Protein AF-V4T8F6-F1 (afdb_monomer)

pLDDT: mean 75.92, std 16.97, range [30.61, 90.62]

Solvent-accessible surface area (backbone atoms only — not comparable to full-atom values): 6296 Å² total; per-residue (Å²): 140,89,82,88,51,103,73,64,65,87,85,72,68,102,84,62,82,81,62,58,51,63,49,74,48,79,49,77,49,78,57,88,51,35,36,41,36,41,34,44,36,41,38,36,34,62,85,78,71,46,73,51,78,48,79,48,81,47,80,42,59,46,44,56,54,48,41,60,72,70,66,63,70,51,62,67,61,50,50,50,54,50,52,52,53,51,48,53,44,37,72,73,72,64,52,70,75,76,78,78,120

Radius of gyration: 20.53 Å; Cα contacts (8 Å, |Δi|>4): 110; chains: 1; bounding box: 58×40×45 Å

Sequence (101 aa):
MYVYGPWGSHILGKDTELLGFWHTEFKSYKSPSLKLKVRNADRFDFKTATGEATIEINLKLRRIVSEIQDGKIDTDSVYSGFKDNLRLMWDHFLSCEQLLT

Nearest PDB structures (foldseek):
  6uk5-assembly1_B  TM=7.461E-01  e=6.301E-01  Micromonospora echinospora
  5exc-assembly1_C  TM=4.762E-01  e=3.024E-01  Dendronephthya sp. SSAL-2002
  5bsz-assembly1_A  TM=6.128E-01  e=2.845E-01  Streptoalloteichus sp. ATCC 53650
  6gp1-assembly1_A  TM=4.625E-01  e=2.676E-01  Lobophyllia hemprichii
  6lof-assembly1_D  TM=4.435E-01  e=4.934E-01  Zoanthus sp.

Mean predicted aligned error: 11.73 Å

Foldseek 3Di:
DDDDDPARDDDDDDPDDDQWDKDKDWDWDDDQQKIKIWIWIWIAGPVVRDIDIDIDIDMDGNNLVVCVVVVVPPVVVSVVSVVVVVVVCCVPPVVCPVVPD

InterPro domains:
  IPR057225 Domain of unknown function DUF7903 [PF25475] (6-93)

Secondary structure (DSSP, 8-state):
-----TT------SS----EEEEEEEEEEE-SS-EEEEEEEEEEETTTTEEEEEEEEEEE-HHHHHHHHTT---HHHHHHHHHHHHHHHIIIII-GGGG--

Organism: Citrus clementina (NCBI:txid85681)

Structure (mmCIF, N/CA/C/O backbone):
data_AF-V4T8F6-F1
#
_entry.id   AF-V4T8F6-F1
#
loop_
_atom_site.group_PDB
_atom_site.id
_atom_site.type_symbol
_atom_site.label_atom_id
_atom_site.label_alt_id
_atom_site.label_comp_id
_atom_site.label_asym_id
_atom_site.label_entity_id
_atom_site.label_seq_id
_atom_site.pdbx_PDB_ins_code
_atom_site.Cartn_x
_atom_site.Cartn_y
_atom_site.Cartn_z
_atom_site.occupancy
_atom_site.B_iso_or_equiv
_atom_site.auth_seq_id
_atom_site.auth_comp_id
_atom_site.auth_asym_id
_atom_site.auth_atom_id
_atom_site.pdbx_PDB_model_num
ATOM 1 N N . MET A 1 1 ? 26.713 -17.332 -6.050 1.00 30.61 1 MET A N 1
ATOM 2 C CA . MET A 1 1 ? 26.386 -16.727 -4.741 1.00 30.61 1 MET A CA 1
ATOM 3 C C . MET A 1 1 ? 26.059 -15.266 -4.997 1.00 30.61 1 MET A C 1
ATOM 5 O O . MET A 1 1 ? 26.928 -14.564 -5.492 1.00 30.61 1 MET A O 1
ATOM 9 N N . TYR A 1 2 ? 24.812 -14.842 -4.783 1.00 39.53 2 TYR A N 1
ATOM 10 C CA . TYR A 1 2 ? 24.371 -13.464 -5.034 1.00 39.53 2 TYR A CA 1
ATOM 11 C C . TYR A 1 2 ? 24.357 -12.698 -3.710 1.00 39.53 2 TYR A C 1
ATOM 13 O O . TYR A 1 2 ? 23.781 -13.180 -2.736 1.00 39.53 2 TYR A O 1
ATOM 21 N N . VAL A 1 3 ? 25.013 -11.539 -3.663 1.00 37.41 3 VAL A N 1
ATOM 22 C CA . VAL A 1 3 ? 25.037 -10.655 -2.489 1.00 37.41 3 VAL A CA 1
ATOM 23 C C . VAL A 1 3 ? 24.272 -9.380 -2.837 1.00 37.41 3 VAL A C 1
ATOM 25 O O . VAL A 1 3 ? 24.513 -8.784 -3.884 1.00 37.41 3 VAL A O 1
ATOM 28 N N . TYR A 1 4 ? 23.339 -8.982 -1.970 1.00 40.91 4 TYR A N 1
ATOM 29 C CA . TYR A 1 4 ? 22.495 -7.798 -2.142 1.00 40.91 4 TYR A CA 1
ATOM 30 C C . TYR A 1 4 ? 23.152 -6.573 -1.496 1.00 40.91 4 TYR A C 1
ATOM 32 O O . TYR A 1 4 ? 23.414 -6.574 -0.294 1.00 40.91 4 TYR A O 1
ATOM 40 N N . GLY A 1 5 ? 23.412 -5.531 -2.290 1.00 41.28 5 GLY A N 1
ATOM 41 C CA . GLY A 1 5 ? 23.881 -4.229 -1.808 1.00 41.28 5 GLY A CA 1
ATOM 42 C C . GLY A 1 5 ? 22.741 -3.206 -1.648 1.00 41.28 5 GLY A C 1
ATOM 43 O O . GLY A 1 5 ? 21.703 -3.358 -2.296 1.00 41.28 5 GLY A O 1
ATOM 44 N N . PRO A 1 6 ? 22.926 -2.130 -0.851 1.00 36.66 6 PRO A N 1
ATOM 45 C CA . PRO A 1 6 ? 21.865 -1.185 -0.457 1.00 36.66 6 PRO A CA 1
ATOM 46 C C . PRO A 1 6 ? 21.285 -0.343 -1.606 1.00 36.66 6 PRO A C 1
ATOM 48 O O . PRO A 1 6 ? 20.288 0.342 -1.414 1.00 36.66 6 PRO A O 1
ATOM 51 N N . TRP A 1 7 ? 21.913 -0.398 -2.783 1.00 47.56 7 TRP A N 1
ATOM 52 C CA . TRP A 1 7 ? 21.575 0.382 -3.977 1.00 47.56 7 TRP A CA 1
ATOM 53 C C . TRP A 1 7 ? 21.276 -0.491 -5.203 1.00 47.56 7 TRP A C 1
ATOM 55 O O . TRP A 1 7 ? 21.227 0.015 -6.317 1.00 47.56 7 TRP A O 1
ATOM 65 N N . GLY A 1 8 ? 21.106 -1.807 -5.023 1.00 47.19 8 GLY A N 1
ATOM 66 C CA . GLY A 1 8 ? 20.697 -2.705 -6.110 1.00 47.19 8 GLY A CA 1
ATOM 67 C C . GLY A 1 8 ? 21.652 -2.783 -7.311 1.00 47.19 8 GLY A C 1
ATOM 68 O O . GLY A 1 8 ? 21.269 -3.319 -8.344 1.00 47.19 8 GLY A O 1
ATOM 69 N N . SER A 1 9 ? 22.883 -2.278 -7.211 1.00 48.72 9 SER A N 1
ATOM 70 C CA . SER A 1 9 ? 23.881 -2.373 -8.276 1.00 48.72 9 SER A CA 1
ATOM 71 C C . SER A 1 9 ? 24.681 -3.675 -8.173 1.00 48.72 9 SER A C 1
ATOM 73 O O . SER A 1 9 ? 25.266 -4.001 -7.138 1.00 48.72 9 SER A O 1
ATOM 75 N N . HIS A 1 10 ? 24.712 -4.430 -9.273 1.00 53.84 10 HIS A N 1
ATOM 76 C CA . HIS A 1 10 ? 25.611 -5.565 -9.452 1.00 53.84 10 HIS A CA 1
ATOM 77 C C . HIS A 1 10 ? 27.009 -5.038 -9.795 1.00 53.84 10 HIS A C 1
ATOM 79 O O . HIS A 1 10 ? 27.176 -4.367 -10.810 1.00 53.84 10 HIS A O 1
ATOM 85 N N . ILE A 1 11 ? 28.020 -5.358 -8.988 1.00 50.53 11 ILE A N 1
ATOM 86 C CA . ILE A 1 11 ? 29.419 -5.266 -9.421 1.00 50.53 11 ILE A CA 1
ATOM 87 C C . ILE A 1 11 ? 29.921 -6.698 -9.564 1.00 50.53 11 ILE A C 1
ATOM 89 O O . ILE A 1 11 ? 29.998 -7.425 -8.573 1.00 50.53 11 ILE A O 1
ATOM 93 N N . LEU A 1 12 ? 30.256 -7.113 -10.785 1.00 44.53 12 LEU A N 1
ATOM 94 C CA . LEU A 1 12 ? 31.034 -8.325 -11.020 1.00 44.53 12 LEU A CA 1
ATOM 95 C C . LEU A 1 12 ? 32.087 -8.054 -12.106 1.00 44.53 12 LEU A C 1
ATOM 97 O O . LEU A 1 12 ? 31.956 -7.126 -12.899 1.00 44.53 12 LEU A O 1
ATOM 101 N N . GLY A 1 13 ? 33.205 -8.777 -12.018 1.00 47.66 13 GLY A N 1
ATOM 102 C CA . GLY A 1 13 ? 34.422 -8.532 -12.788 1.00 47.66 13 GLY A CA 1
ATOM 103 C C . GLY A 1 13 ? 34.260 -8.684 -14.301 1.00 47.66 13 GLY A C 1
ATOM 104 O O . GLY A 1 13 ? 33.269 -9.225 -14.767 1.00 47.66 13 GLY A O 1
ATOM 105 N N . LYS A 1 14 ? 35.294 -8.196 -15.001 1.00 51.19 14 LYS A N 1
ATOM 106 C CA . LYS A 1 14 ? 35.588 -8.025 -16.445 1.00 51.19 14 LYS A CA 1
ATOM 107 C C . LYS A 1 14 ? 34.708 -8.657 -17.549 1.00 51.19 14 LYS A C 1
ATOM 109 O O . LYS A 1 14 ? 34.733 -8.113 -18.644 1.00 51.19 14 LYS A O 1
ATOM 114 N N . ASP A 1 15 ? 33.920 -9.694 -17.277 1.00 57.75 15 ASP A N 1
ATOM 115 C CA . ASP A 1 15 ? 33.090 -10.439 -18.233 1.00 57.75 15 ASP A CA 1
ATOM 116 C C . ASP A 1 15 ? 31.603 -10.520 -17.816 1.00 57.75 15 ASP A C 1
ATOM 118 O O . ASP A 1 15 ? 30.930 -11.518 -18.074 1.00 57.75 15 ASP A O 1
ATOM 122 N N . THR A 1 16 ? 31.056 -9.503 -17.141 1.00 57.03 16 THR A N 1
ATOM 123 C CA . THR A 1 16 ? 29.607 -9.433 -16.876 1.00 57.03 16 THR A CA 1
ATOM 124 C C . THR A 1 16 ? 28.898 -8.372 -17.694 1.00 57.03 1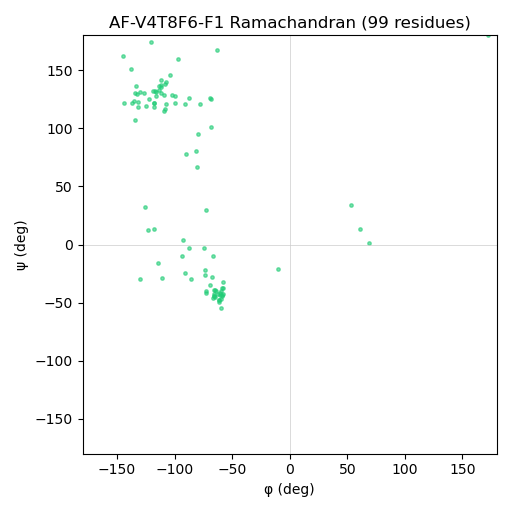6 THR A C 1
ATOM 126 O O . THR A 1 16 ? 29.112 -7.175 -17.509 1.00 57.03 16 THR A O 1
ATOM 129 N N . GLU A 1 17 ? 27.993 -8.841 -18.549 1.00 66.94 17 GLU A N 1
ATOM 130 C CA . GLU A 1 17 ? 26.998 -8.030 -19.239 1.00 66.94 17 GLU A CA 1
ATOM 131 C C . GLU A 1 17 ? 25.975 -7.502 -18.221 1.00 66.94 17 GLU A C 1
ATOM 133 O O . GLU A 1 17 ? 25.378 -8.261 -17.450 1.00 66.94 17 GLU A O 1
ATOM 138 N N . LEU A 1 18 ? 25.789 -6.183 -18.189 1.00 69.38 18 LEU A N 1
ATOM 139 C CA . LEU A 1 18 ? 24.730 -5.559 -17.404 1.00 69.38 18 LEU A CA 1
ATOM 140 C C . LEU A 1 18 ? 23.383 -5.922 -18.047 1.00 69.38 18 LEU A C 1
ATOM 142 O O . LEU A 1 18 ? 23.192 -5.694 -19.235 1.00 69.38 18 LEU A O 1
ATOM 146 N N . LEU A 1 19 ? 22.454 -6.487 -17.269 1.00 80.50 19 LEU A N 1
ATOM 147 C CA . LEU A 1 19 ? 21.138 -6.931 -17.762 1.00 80.50 19 LEU A CA 1
ATOM 148 C C . LEU A 1 19 ? 20.054 -5.848 -17.669 1.00 80.50 19 LEU A C 1
ATOM 150 O O . LEU A 1 19 ? 19.088 -5.876 -18.425 1.00 80.50 19 LEU A O 1
ATOM 154 N N . GLY A 1 20 ? 20.214 -4.879 -16.767 1.00 83.94 20 GLY A N 1
ATOM 155 C CA . GLY A 1 20 ? 19.257 -3.792 -16.603 1.00 83.94 20 GLY A CA 1
ATOM 156 C C . GLY A 1 20 ? 19.538 -2.908 -15.394 1.00 83.94 20 GLY A C 1
ATOM 157 O O . GLY A 1 20 ? 20.463 -3.171 -14.621 1.00 83.94 20 GLY A O 1
ATOM 158 N N . PHE A 1 21 ? 18.689 -1.900 -15.207 1.00 83.56 21 PHE A N 1
ATOM 159 C CA . PHE A 1 21 ? 18.617 -1.084 -13.995 1.00 83.56 21 PHE A CA 1
ATOM 160 C C . PHE A 1 21 ? 17.310 -1.332 -13.250 1.00 83.56 21 PHE A C 1
ATOM 162 O O . PHE A 1 21 ? 16.256 -1.489 -13.861 1.00 83.56 21 PHE A O 1
ATOM 169 N N . TRP A 1 22 ? 17.391 -1.352 -11.920 1.00 85.38 22 TRP A N 1
ATOM 170 C CA . TRP A 1 22 ? 16.255 -1.543 -11.025 1.00 85.38 22 TRP A CA 1
ATOM 171 C C . TRP A 1 22 ? 16.352 -0.507 -9.917 1.00 85.38 22 TRP A C 1
ATOM 173 O O . TRP A 1 22 ? 17.205 -0.608 -9.037 1.00 85.38 22 TRP A O 1
ATOM 183 N N . HIS A 1 23 ? 15.481 0.490 -9.967 1.00 85.94 23 HIS A N 1
ATOM 184 C CA . HIS A 1 23 ? 15.353 1.497 -8.929 1.00 85.94 23 HIS A CA 1
ATOM 185 C C . HIS A 1 23 ? 14.054 1.266 -8.172 1.00 85.94 23 HIS A C 1
ATOM 187 O O . HIS A 1 23 ? 13.024 0.910 -8.744 1.00 85.94 23 HIS A O 1
ATOM 193 N N . THR A 1 24 ? 14.088 1.388 -6.851 1.00 87.94 24 THR A N 1
ATOM 194 C CA . THR A 1 24 ? 12.868 1.313 -6.049 1.00 87.94 24 THR A CA 1
ATOM 195 C C . THR A 1 24 ? 12.966 2.272 -4.880 1.00 87.94 24 THR A C 1
ATOM 197 O O . THR A 1 24 ? 13.834 2.143 -4.021 1.00 87.94 24 THR A O 1
ATOM 200 N N . GLU A 1 25 ? 12.015 3.191 -4.816 1.00 86.81 25 GLU A N 1
ATOM 201 C CA . GLU A 1 25 ? 11.871 4.150 -3.734 1.00 86.81 25 GLU A CA 1
ATOM 202 C C . GLU A 1 25 ? 10.680 3.786 -2.863 1.00 86.81 25 GLU A C 1
ATOM 204 O O . GLU A 1 25 ? 9.611 3.430 -3.357 1.00 86.81 25 GLU A O 1
ATOM 209 N N . PHE A 1 26 ? 10.844 3.927 -1.550 1.00 88.25 26 PHE A N 1
ATOM 210 C CA . PHE A 1 26 ? 9.772 3.728 -0.585 1.00 88.25 26 PHE A CA 1
ATOM 211 C C . PHE A 1 26 ? 9.575 4.995 0.240 1.00 88.25 26 PHE A C 1
ATOM 213 O O . PHE A 1 26 ? 10.490 5.456 0.917 1.00 88.25 26 PHE A O 1
ATOM 220 N N . LYS A 1 27 ? 8.347 5.510 0.259 1.00 86.88 27 LYS A N 1
ATOM 221 C CA . LYS A 1 27 ? 7.902 6.558 1.182 1.00 86.88 27 LYS A CA 1
ATOM 222 C C . LYS A 1 27 ? 6.865 5.965 2.120 1.00 86.88 27 LYS A C 1
ATOM 224 O O . LYS A 1 27 ? 5.951 5.261 1.692 1.00 86.88 27 LYS A O 1
ATOM 229 N N . SER A 1 28 ? 7.000 6.214 3.418 1.00 88.62 28 SER A N 1
ATOM 230 C CA . SER A 1 28 ? 6.026 5.733 4.396 1.00 88.62 28 SER A CA 1
ATOM 231 C C . SER A 1 28 ? 5.620 6.828 5.361 1.00 88.62 28 SER A C 1
ATOM 233 O O . SER A 1 28 ? 6.477 7.433 5.998 1.00 88.62 28 SER A O 1
ATOM 235 N N . TYR A 1 29 ? 4.314 7.003 5.521 1.00 85.56 29 TYR A N 1
ATOM 236 C CA . TYR A 1 29 ? 3.707 7.936 6.456 1.00 85.56 29 TYR A CA 1
ATOM 237 C C . TYR A 1 29 ? 2.906 7.140 7.478 1.00 85.56 29 TYR A C 1
ATOM 239 O O . TYR A 1 29 ? 2.154 6.222 7.140 1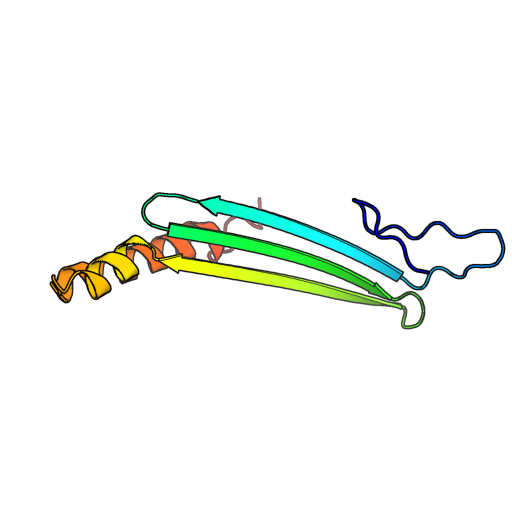.00 85.56 29 TYR A O 1
ATOM 247 N N . LYS A 1 30 ? 3.096 7.449 8.756 1.00 89.56 30 LYS A N 1
ATOM 248 C CA . LYS A 1 30 ? 2.460 6.725 9.853 1.00 89.56 30 LYS A CA 1
ATOM 249 C C . LYS A 1 30 ? 1.932 7.731 10.859 1.00 89.56 30 LYS A C 1
ATOM 251 O O . LYS A 1 30 ? 2.702 8.501 11.416 1.00 89.56 30 LYS A O 1
ATOM 256 N N . SER A 1 31 ? 0.639 7.652 11.127 1.00 85.50 31 SER A N 1
ATOM 257 C CA . SER A 1 31 ? -0.011 8.334 12.236 1.00 85.50 31 SER A CA 1
ATOM 258 C C . SER A 1 31 ? -0.672 7.294 13.157 1.00 85.50 31 SER A C 1
ATOM 260 O O . SER A 1 31 ? -0.670 6.087 12.861 1.00 85.50 31 SER A O 1
ATOM 262 N N . PRO A 1 32 ? -1.229 7.720 14.301 1.00 85.94 32 PRO A N 1
ATOM 263 C CA . PRO A 1 32 ? -2.083 6.858 15.111 1.00 85.94 32 PRO A CA 1
ATOM 264 C C . PRO A 1 32 ? -3.299 6.334 14.330 1.00 85.94 32 PRO A C 1
ATOM 266 O O . PRO A 1 32 ? -3.655 5.166 14.466 1.00 85.94 32 PRO A O 1
ATOM 269 N N . SER A 1 33 ? -3.890 7.162 13.461 1.00 82.62 33 SER A N 1
ATOM 270 C CA . SER A 1 33 ? -5.116 6.839 12.724 1.00 82.62 33 SER A CA 1
ATOM 271 C C . SER A 1 33 ? -4.889 6.072 11.422 1.00 82.62 33 SER A C 1
ATOM 273 O O . SER A 1 33 ? -5.746 5.273 11.042 1.00 82.62 33 SER A O 1
ATOM 275 N N . LEU A 1 34 ? -3.746 6.256 10.750 1.00 86.44 34 LEU A N 1
ATOM 276 C CA . LEU A 1 34 ? -3.478 5.660 9.441 1.00 86.44 34 LEU A CA 1
ATOM 277 C C . LEU A 1 34 ? -2.016 5.255 9.237 1.00 86.44 34 LEU A C 1
ATOM 279 O O . LEU A 1 34 ? -1.095 5.701 9.922 1.00 86.44 34 LEU A O 1
ATOM 283 N N . LYS A 1 35 ? -1.789 4.396 8.246 1.00 90.62 35 LYS A N 1
ATOM 284 C CA . LYS A 1 35 ? -0.461 4.120 7.697 1.00 90.62 35 LYS A CA 1
ATOM 285 C C . LYS A 1 35 ? -0.539 4.063 6.180 1.00 90.62 35 LYS A C 1
ATOM 287 O O . LYS A 1 35 ? -1.245 3.212 5.652 1.00 90.62 35 LYS A O 1
ATOM 292 N N . LEU A 1 36 ? 0.237 4.909 5.520 1.00 87.25 36 LEU A N 1
ATOM 293 C CA . LEU A 1 36 ? 0.392 4.953 4.075 1.00 87.25 36 LEU A CA 1
ATOM 294 C C . LEU A 1 36 ? 1.808 4.513 3.701 1.00 87.25 36 LEU A C 1
ATOM 296 O O . LEU A 1 36 ? 2.789 4.934 4.318 1.00 87.25 36 LEU A O 1
ATOM 300 N N . LYS A 1 37 ? 1.922 3.666 2.686 1.00 90.56 37 LYS A N 1
ATOM 301 C CA . LYS A 1 37 ? 3.181 3.345 2.020 1.00 90.56 37 LYS A CA 1
ATOM 302 C C . LYS A 1 37 ? 3.017 3.581 0.528 1.00 90.56 37 LYS A C 1
ATOM 304 O O . LYS A 1 37 ? 2.069 3.073 -0.057 1.00 90.56 37 LYS A O 1
ATOM 309 N N . VAL A 1 38 ? 3.959 4.305 -0.052 1.00 88.31 38 VAL A N 1
ATOM 310 C CA . VAL A 1 38 ? 4.081 4.517 -1.490 1.00 88.31 38 VAL A CA 1
ATOM 311 C C . VAL A 1 38 ? 5.396 3.889 -1.919 1.00 88.31 38 VAL A C 1
ATOM 313 O O . VAL A 1 38 ? 6.432 4.157 -1.308 1.00 88.31 38 VAL A O 1
ATOM 316 N N . ARG A 1 39 ? 5.351 3.030 -2.929 1.00 89.00 39 ARG A N 1
ATOM 317 C CA . ARG A 1 39 ? 6.530 2.454 -3.563 1.00 89.00 39 ARG A CA 1
ATOM 318 C C . ARG A 1 39 ? 6.537 2.895 -5.017 1.00 89.00 39 ARG A C 1
ATOM 320 O O . ARG A 1 39 ? 5.578 2.610 -5.722 1.00 89.00 39 ARG A O 1
ATOM 327 N N . ASN A 1 40 ? 7.602 3.562 -5.436 1.00 88.75 40 ASN A 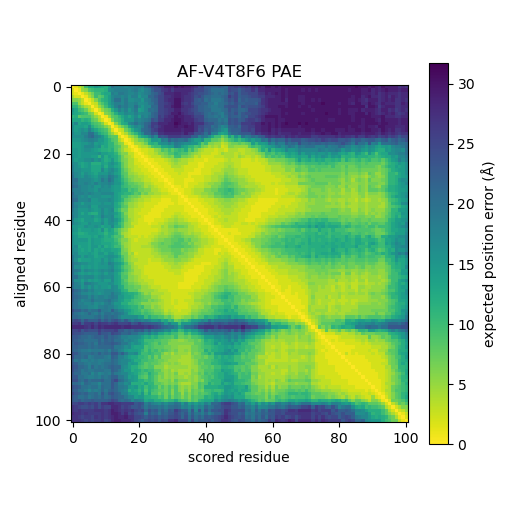N 1
ATOM 328 C CA . ASN A 1 40 ? 7.868 3.810 -6.846 1.00 88.75 40 ASN A CA 1
ATOM 329 C C . ASN A 1 40 ? 8.940 2.822 -7.305 1.00 88.75 40 ASN A C 1
ATOM 331 O O . ASN A 1 40 ? 9.947 2.671 -6.616 1.00 88.75 40 ASN A O 1
ATOM 335 N N . ALA A 1 41 ? 8.711 2.104 -8.393 1.00 88.69 41 ALA A N 1
ATOM 336 C CA . ALA A 1 41 ? 9.648 1.123 -8.912 1.00 88.69 41 ALA A CA 1
ATOM 337 C C . ALA A 1 41 ? 9.839 1.341 -10.408 1.00 88.69 41 ALA A C 1
ATOM 339 O O . ALA A 1 41 ? 8.894 1.175 -11.173 1.00 88.69 41 ALA A O 1
ATOM 340 N N . ASP A 1 42 ? 11.073 1.638 -10.799 1.00 89.31 42 ASP A N 1
ATOM 341 C CA . ASP A 1 42 ? 11.464 1.867 -12.183 1.00 89.31 42 ASP A CA 1
ATOM 342 C C . ASP A 1 42 ? 12.459 0.788 -12.599 1.00 89.31 42 ASP A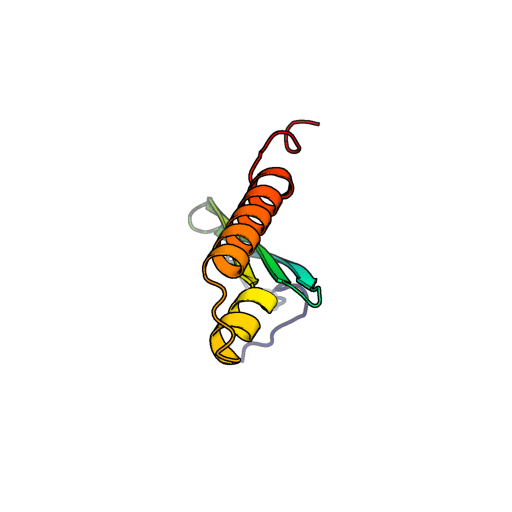 C 1
ATOM 344 O O . ASP A 1 42 ? 13.415 0.473 -11.880 1.00 89.31 42 ASP A O 1
ATOM 348 N N . ARG A 1 43 ? 12.212 0.169 -13.746 1.00 89.56 43 ARG A N 1
ATOM 349 C CA . ARG A 1 43 ? 12.988 -0.959 -14.256 1.00 89.56 43 ARG A CA 1
ATOM 350 C C . ARG A 1 43 ? 13.305 -0.712 -15.711 1.00 89.56 43 ARG A C 1
ATOM 352 O O . ARG A 1 43 ? 12.436 -0.297 -16.468 1.00 89.56 43 ARG A O 1
ATOM 359 N N . PHE A 1 44 ? 14.538 -0.982 -16.103 1.00 86.75 44 PHE A N 1
ATOM 360 C CA . PHE A 1 44 ? 14.968 -0.896 -17.489 1.00 86.75 44 PHE A CA 1
ATOM 361 C C . PHE A 1 44 ? 15.718 -2.166 -17.860 1.00 86.75 44 PHE A C 1
ATOM 363 O O . PHE A 1 44 ? 16.702 -2.502 -17.204 1.00 86.75 44 PHE A O 1
ATOM 370 N N . ASP A 1 45 ? 15.250 -2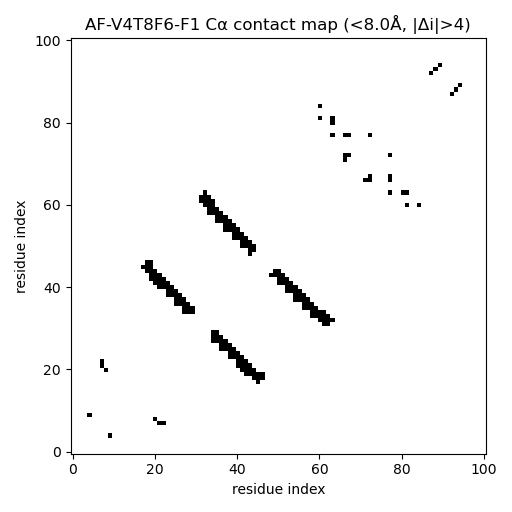.862 -18.890 1.00 86.31 45 ASP A N 1
ATOM 371 C CA . ASP A 1 45 ? 15.877 -4.070 -19.423 1.00 86.31 45 ASP A CA 1
ATOM 372 C C . ASP A 1 45 ? 16.690 -3.708 -20.674 1.00 86.31 45 ASP A C 1
ATOM 374 O O . ASP A 1 45 ? 16.154 -3.169 -21.646 1.00 86.31 45 ASP A O 1
ATOM 378 N N . PHE A 1 46 ? 17.997 -3.989 -20.655 1.00 84.81 46 PHE A N 1
ATOM 379 C CA . PHE A 1 46 ? 18.882 -3.667 -21.778 1.00 84.81 46 PHE A CA 1
ATOM 380 C C . PHE A 1 46 ? 18.694 -4.592 -22.982 1.00 84.81 46 PHE A C 1
ATOM 382 O O . PHE A 1 46 ? 18.966 -4.176 -24.106 1.00 84.81 46 PHE A O 1
ATOM 389 N N . LYS A 1 47 ? 18.232 -5.830 -22.774 1.00 86.44 47 LYS A N 1
ATOM 390 C CA . LYS A 1 47 ? 18.060 -6.822 -23.844 1.00 86.44 47 LYS A CA 1
ATOM 391 C C . LYS A 1 47 ? 16.871 -6.490 -24.724 1.00 86.44 47 LYS A C 1
ATOM 393 O O . LYS A 1 47 ? 16.944 -6.637 -25.939 1.00 86.44 47 LYS A O 1
ATOM 398 N N . THR A 1 48 ? 15.774 -6.066 -24.109 1.00 89.00 48 THR A N 1
ATOM 399 C CA . THR A 1 48 ? 14.553 -5.675 -24.823 1.00 89.00 48 THR A CA 1
ATOM 400 C C . THR A 1 48 ? 14.495 -4.177 -25.105 1.00 89.00 48 THR A C 1
ATOM 402 O O . THR A 1 48 ? 13.632 -3.746 -25.865 1.00 89.00 48 THR A O 1
ATOM 405 N N . ALA A 1 49 ? 15.402 -3.388 -24.514 1.00 88.12 49 ALA A N 1
ATOM 406 C CA . ALA A 1 49 ? 15.387 -1.926 -24.537 1.00 88.12 49 ALA A CA 1
ATOM 407 C C . ALA A 1 49 ? 14.045 -1.335 -24.057 1.00 88.12 49 ALA A C 1
ATOM 409 O O . ALA A 1 49 ? 13.595 -0.298 -24.548 1.00 88.12 49 ALA A O 1
ATOM 410 N N . THR A 1 50 ? 13.393 -1.999 -23.097 1.00 90.19 50 THR A N 1
ATOM 411 C CA . THR A 1 50 ? 12.097 -1.581 -22.546 1.00 90.19 50 THR A CA 1
ATOM 412 C C . THR A 1 50 ? 12.226 -1.132 -21.101 1.00 90.19 50 THR A C 1
ATOM 414 O O . THR A 1 50 ? 12.871 -1.797 -20.288 1.00 90.19 50 THR A O 1
ATOM 417 N N . GLY A 1 51 ? 11.552 -0.030 -20.778 1.00 88.88 51 GLY A N 1
ATOM 418 C CA . GLY A 1 51 ? 11.368 0.442 -19.412 1.00 88.88 51 GLY A CA 1
ATOM 419 C C . GLY A 1 51 ? 9.962 0.150 -18.891 1.00 88.88 51 GLY A C 1
ATOM 420 O O . GLY A 1 51 ? 8.994 0.224 -19.645 1.00 88.88 51 GLY A O 1
ATOM 421 N N . GLU A 1 52 ? 9.853 -0.138 -17.599 1.00 89.75 52 GLU A N 1
ATOM 422 C CA . GLU A 1 52 ? 8.593 -0.251 -16.868 1.00 89.75 52 GLU A CA 1
ATOM 423 C C . GLU A 1 52 ? 8.678 0.593 -15.594 1.00 89.75 52 GLU A C 1
ATOM 425 O O . GLU A 1 52 ? 9.648 0.494 -14.841 1.00 89.75 52 GLU A O 1
ATOM 430 N N . ALA A 1 53 ? 7.655 1.410 -15.353 1.00 90.19 53 ALA A N 1
ATOM 431 C CA . ALA A 1 53 ? 7.494 2.177 -14.127 1.00 90.19 53 ALA A CA 1
ATOM 432 C C . ALA A 1 53 ? 6.196 1.746 -13.441 1.00 90.19 53 ALA A C 1
ATOM 434 O O . ALA A 1 53 ? 5.147 1.631 -14.078 1.00 90.19 53 ALA A O 1
ATOM 435 N N . THR A 1 54 ? 6.255 1.479 -12.142 1.00 88.06 54 THR A N 1
ATOM 436 C CA . THR A 1 54 ? 5.101 1.055 -11.347 1.00 88.06 54 THR A CA 1
ATOM 437 C C . THR A 1 54 ? 5.051 1.822 -10.036 1.00 88.06 54 THR A C 1
ATOM 439 O O . THR A 1 54 ? 6.021 1.846 -9.278 1.00 88.06 54 THR A O 1
ATOM 442 N N . ILE A 1 55 ? 3.879 2.377 -9.728 1.00 86.44 55 ILE A N 1
ATOM 443 C CA . ILE A 1 55 ? 3.585 2.985 -8.431 1.00 86.44 55 ILE A CA 1
ATOM 444 C C . ILE A 1 55 ? 2.622 2.071 -7.671 1.00 86.44 55 ILE A C 1
ATOM 446 O O . ILE A 1 55 ? 1.510 1.805 -8.121 1.00 86.44 55 ILE A O 1
ATOM 450 N N . GLU A 1 56 ? 3.032 1.612 -6.491 1.00 87.88 56 GLU A N 1
ATOM 451 C CA . GLU A 1 56 ? 2.190 0.845 -5.572 1.00 87.88 56 GLU A CA 1
ATOM 452 C C . GLU A 1 56 ? 1.843 1.691 -4.343 1.00 87.88 56 GLU A C 1
ATOM 454 O O . GLU A 1 56 ? 2.723 2.226 -3.662 1.00 87.88 56 GLU A O 1
ATOM 459 N N . ILE A 1 57 ? 0.551 1.770 -4.016 1.00 84.31 57 ILE A N 1
ATOM 460 C CA . ILE A 1 57 ? 0.042 2.511 -2.858 1.00 84.31 57 ILE A CA 1
ATOM 461 C C . ILE A 1 57 ? -0.645 1.535 -1.897 1.00 84.31 57 ILE A C 1
ATOM 463 O O . ILE A 1 57 ? -1.601 0.853 -2.255 1.00 84.31 57 ILE A O 1
ATOM 467 N N . ASN A 1 58 ? -0.176 1.472 -0.648 1.00 87.12 58 ASN A N 1
ATOM 468 C CA . ASN A 1 58 ? -0.776 0.665 0.415 1.00 87.12 58 ASN A CA 1
ATOM 469 C C . ASN A 1 58 ? -1.259 1.559 1.561 1.00 87.12 58 ASN A C 1
ATOM 471 O O . ASN A 1 58 ? -0.449 2.205 2.229 1.00 87.12 58 ASN A O 1
ATOM 475 N N . LEU A 1 59 ? -2.566 1.540 1.828 1.00 86.56 59 LEU A N 1
ATOM 476 C CA . LEU A 1 59 ? -3.187 2.275 2.926 1.00 86.56 59 LEU A CA 1
ATOM 477 C C . LEU A 1 59 ? -3.763 1.325 3.979 1.00 86.56 59 LEU A C 1
ATOM 479 O O . LEU A 1 59 ? -4.437 0.349 3.664 1.00 86.56 59 LEU A O 1
ATOM 483 N N . LYS A 1 60 ? -3.532 1.647 5.254 1.00 89.12 60 LYS A N 1
ATOM 484 C CA . LYS A 1 60 ? -4.159 0.989 6.404 1.00 89.12 60 LYS A CA 1
ATOM 485 C C . LYS A 1 60 ? -4.852 2.018 7.291 1.00 89.12 60 LYS A C 1
ATOM 487 O O . LYS A 1 60 ? -4.179 2.871 7.868 1.00 89.12 60 LYS A O 1
ATOM 492 N N . LEU A 1 61 ? -6.166 1.882 7.454 1.00 89.19 61 LEU A N 1
ATOM 493 C CA . LEU A 1 61 ? -7.016 2.742 8.286 1.00 89.19 61 LEU A CA 1
ATOM 494 C C . LEU A 1 61 ? -7.098 2.195 9.715 1.00 89.19 61 LEU A C 1
ATOM 496 O O . LEU A 1 61 ? -8.053 1.530 10.098 1.00 89.19 61 LEU A O 1
ATOM 500 N N . ARG A 1 62 ? -6.043 2.430 10.496 1.00 88.62 62 ARG A N 1
ATOM 501 C CA . ARG A 1 62 ? -5.846 1.822 11.822 1.00 88.62 62 ARG A CA 1
ATOM 502 C C . ARG A 1 62 ? -6.975 2.140 12.793 1.00 88.62 62 ARG A C 1
ATOM 504 O O . ARG A 1 62 ? -7.427 1.233 13.473 1.00 88.62 62 ARG A O 1
ATOM 511 N N . ARG A 1 63 ? -7.434 3.394 12.818 1.00 86.00 63 ARG A N 1
ATOM 512 C CA . ARG A 1 63 ? -8.521 3.826 13.705 1.00 86.00 63 ARG A CA 1
ATOM 513 C C . ARG A 1 63 ? -9.822 3.081 13.412 1.00 86.00 63 ARG A C 1
ATOM 515 O O . ARG A 1 63 ? -10.389 2.510 14.327 1.00 86.00 63 ARG A O 1
ATOM 522 N N . ILE A 1 64 ? -10.225 3.022 12.142 1.00 85.81 64 ILE A N 1
ATOM 523 C CA . ILE A 1 64 ? -11.431 2.298 11.717 1.00 85.81 64 ILE A CA 1
ATOM 524 C C . ILE A 1 64 ? -11.318 0.809 12.050 1.00 85.81 64 ILE A C 1
ATOM 526 O O . ILE A 1 64 ? -12.255 0.218 12.572 1.00 85.81 64 ILE A O 1
ATOM 530 N N . VAL A 1 65 ? -10.156 0.201 11.788 1.00 87.44 65 VAL A N 1
ATOM 531 C CA . VAL A 1 65 ? -9.915 -1.205 12.142 1.00 87.44 65 VAL A CA 1
ATOM 532 C C . VAL A 1 65 ? -10.079 -1.429 13.648 1.00 87.44 65 VAL A C 1
ATOM 534 O O . VAL A 1 65 ? -10.736 -2.391 14.031 1.00 87.44 65 VAL A O 1
ATOM 537 N N . SER A 1 66 ? -9.534 -0.548 14.491 1.00 86.44 66 SER A N 1
ATOM 538 C CA . SER A 1 66 ? -9.700 -0.629 15.947 1.00 86.44 66 SER A CA 1
ATOM 539 C C . SER A 1 66 ? -11.149 -0.408 16.389 1.00 86.44 66 SER A C 1
ATOM 541 O O . SER A 1 66 ? -11.650 -1.192 17.179 1.00 86.44 66 SER A O 1
ATOM 543 N N . GLU A 1 67 ? -11.850 0.589 15.843 1.00 84.81 67 GLU A N 1
ATOM 544 C CA . GLU A 1 67 ? -13.261 0.868 16.166 1.00 84.81 67 GLU A CA 1
ATOM 545 C C . GLU A 1 67 ? -14.173 -0.327 15.844 1.00 84.81 67 GLU A C 1
ATOM 547 O O . GLU A 1 67 ? -15.044 -0.678 16.640 1.00 84.81 67 GLU A O 1
ATOM 552 N N . ILE A 1 68 ? -13.929 -1.004 14.715 1.00 84.94 68 ILE A N 1
ATOM 553 C CA . ILE A 1 68 ? -14.639 -2.235 14.341 1.00 84.94 68 ILE A CA 1
ATOM 554 C C . ILE A 1 68 ? -14.310 -3.379 15.312 1.00 84.94 68 ILE A C 1
ATOM 556 O O . ILE A 1 68 ? -15.204 -4.123 15.713 1.00 84.94 68 ILE A O 1
ATOM 560 N N . GLN A 1 69 ? -13.038 -3.536 15.692 1.00 87.31 69 GLN A N 1
ATOM 561 C CA . GLN A 1 69 ? -12.584 -4.605 16.591 1.00 87.31 69 GLN A CA 1
ATOM 562 C C . GLN A 1 69 ? -13.074 -4.430 18.033 1.00 87.31 69 GLN A C 1
ATOM 564 O O . GLN A 1 69 ? -13.395 -5.420 18.686 1.00 87.31 69 GLN A O 1
ATOM 569 N N . ASP A 1 70 ? -13.176 -3.190 18.509 1.00 86.06 70 ASP A N 1
ATOM 570 C CA . ASP A 1 70 ? -13.608 -2.859 19.870 1.00 86.06 70 ASP A CA 1
ATOM 571 C C . ASP A 1 70 ? -15.128 -3.029 20.073 1.00 86.06 70 ASP A C 1
ATOM 573 O O . ASP A 1 70 ? -15.639 -2.811 21.172 1.00 86.06 70 ASP A O 1
ATOM 577 N N . GLY A 1 71 ? -15.880 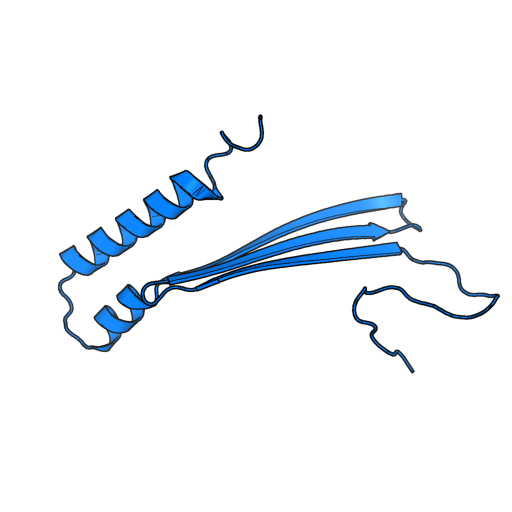-3.392 19.025 1.00 75.50 71 GLY A N 1
ATOM 578 C CA . GLY A 1 71 ? -17.321 -3.658 19.094 1.00 75.50 71 GLY A CA 1
ATOM 579 C C . GLY A 1 71 ? -18.190 -2.420 19.349 1.00 75.50 71 GLY A C 1
ATOM 580 O O . GLY A 1 71 ? -19.415 -2.529 19.406 1.00 75.50 71 GLY A O 1
ATOM 581 N N . LYS A 1 72 ? -17.588 -1.230 19.459 1.00 65.44 72 LYS A N 1
ATOM 582 C CA . LYS A 1 72 ? -18.277 0.067 19.506 1.00 65.44 72 LYS A CA 1
ATOM 583 C C . LYS A 1 72 ? -18.643 0.498 18.089 1.00 65.44 72 LYS A C 1
ATOM 585 O O . LYS A 1 72 ? -18.089 1.452 17.550 1.00 65.44 72 LYS A O 1
ATOM 590 N N . ILE A 1 73 ? -19.556 -0.242 17.470 1.00 68.62 73 ILE A N 1
ATOM 591 C CA . ILE A 1 73 ? -19.987 0.025 16.100 1.00 68.62 73 ILE A CA 1
ATOM 592 C C . ILE A 1 73 ? -21.031 1.144 16.129 1.00 68.62 73 ILE A C 1
ATOM 594 O O . ILE A 1 73 ? -22.234 0.903 16.068 1.00 68.62 73 ILE A O 1
ATOM 598 N N . ASP A 1 74 ? -20.558 2.384 16.221 1.00 79.69 74 ASP A N 1
ATOM 599 C CA . ASP A 1 74 ? -21.296 3.500 15.643 1.00 79.69 74 ASP A CA 1
ATOM 600 C C . ASP A 1 74 ? -21.000 3.512 14.138 1.00 79.69 74 ASP A C 1
ATOM 602 O O . ASP A 1 74 ? -19.963 4.001 13.679 1.00 79.69 74 ASP A O 1
ATOM 606 N N . THR A 1 75 ? -21.890 2.877 13.376 1.00 80.56 75 THR A N 1
ATOM 607 C CA . THR A 1 75 ? -21.736 2.684 11.926 1.00 80.56 75 THR A CA 1
ATOM 608 C C . THR A 1 75 ? -21.586 4.022 11.198 1.00 80.56 75 THR A C 1
ATOM 610 O O . THR A 1 75 ? -20.833 4.106 10.225 1.00 80.56 75 THR A O 1
ATOM 613 N N . ASP A 1 76 ? -22.224 5.079 11.704 1.00 84.31 76 ASP A N 1
ATOM 614 C CA . ASP A 1 76 ? -22.157 6.417 11.121 1.00 84.31 76 ASP A CA 1
ATOM 615 C C . ASP A 1 76 ? -20.787 7.067 11.372 1.00 84.31 76 ASP A C 1
ATOM 617 O O . ASP A 1 76 ? -20.199 7.663 10.460 1.00 84.31 76 ASP A O 1
ATOM 621 N N . SER A 1 77 ? -20.211 6.889 12.567 1.00 82.31 77 SER A N 1
ATOM 622 C CA . SER A 1 77 ? -18.831 7.306 12.872 1.00 82.31 77 SER A CA 1
ATOM 623 C C . SER A 1 77 ? -17.803 6.567 12.008 1.00 82.31 77 SER A C 1
ATOM 625 O O . SER A 1 77 ? -16.877 7.179 11.472 1.00 82.31 77 SER A O 1
ATOM 627 N N . VAL A 1 78 ? -17.965 5.256 11.815 1.00 83.56 78 VAL A N 1
ATOM 628 C CA . VAL A 1 78 ? -17.053 4.467 10.970 1.00 83.56 78 VAL A CA 1
ATOM 629 C C . VAL A 1 78 ? -17.151 4.901 9.503 1.00 83.56 78 VAL A C 1
ATOM 631 O O . VAL A 1 78 ? -16.128 5.099 8.840 1.00 83.56 78 VAL A O 1
ATOM 634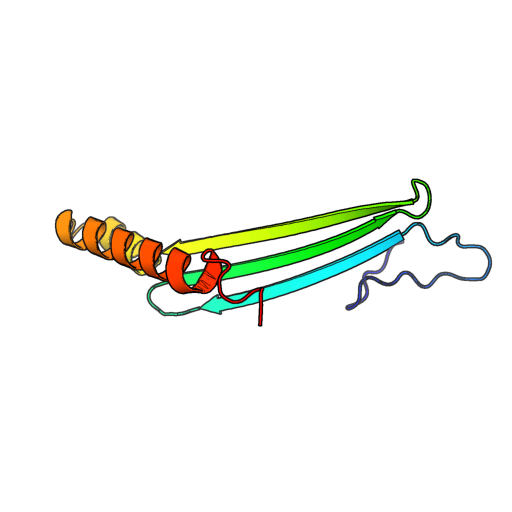 N N . TYR A 1 79 ? -18.372 5.089 8.993 1.00 85.31 79 TYR A N 1
ATOM 635 C CA . TYR A 1 79 ? -18.606 5.515 7.614 1.00 85.31 79 TYR A CA 1
ATOM 636 C C . TYR A 1 79 ? -18.072 6.927 7.346 1.00 85.31 79 TYR A C 1
ATOM 638 O O . TYR A 1 79 ? -17.386 7.151 6.344 1.00 85.31 79 TYR A O 1
ATOM 646 N N . SER A 1 80 ? -18.340 7.875 8.248 1.00 86.19 80 SER A N 1
ATOM 647 C CA . SER A 1 80 ? -17.820 9.243 8.144 1.00 86.19 80 SER A CA 1
ATOM 648 C C . SER A 1 80 ? -16.292 9.266 8.184 1.00 86.19 80 SER A C 1
ATOM 650 O O . SER A 1 80 ? -15.672 9.819 7.275 1.00 86.19 80 SER A O 1
ATOM 652 N N . GLY A 1 81 ? -15.671 8.556 9.132 1.00 84.12 81 GLY A N 1
ATOM 653 C CA . GLY A 1 81 ? -14.217 8.421 9.197 1.00 84.12 81 GLY A CA 1
ATOM 654 C C . GLY A 1 81 ? -13.623 7.805 7.928 1.00 84.12 81 GLY A C 1
ATOM 655 O O . GLY A 1 81 ? -12.562 8.229 7.467 1.00 84.12 81 GLY A O 1
ATOM 656 N N . PHE A 1 82 ? -14.298 6.834 7.311 1.00 85.25 82 PHE A N 1
ATOM 657 C CA . PHE A 1 82 ? -13.845 6.235 6.054 1.00 85.25 82 PHE A CA 1
ATOM 658 C C . PHE A 1 82 ? -13.901 7.242 4.902 1.00 85.25 82 PHE A C 1
ATOM 660 O O . PHE A 1 82 ? -12.925 7.395 4.163 1.00 85.25 82 PHE A O 1
ATOM 667 N N . LYS A 1 83 ? -15.010 7.979 4.792 1.00 88.12 83 LYS A N 1
ATOM 668 C CA . LYS A 1 83 ? -15.208 9.023 3.783 1.00 88.12 83 LYS A CA 1
ATOM 669 C C . LYS A 1 83 ? -14.168 10.139 3.894 1.00 88.12 83 LYS A C 1
ATOM 671 O O . LYS A 1 83 ? -13.636 10.570 2.873 1.00 88.12 83 LYS A O 1
ATOM 676 N N . ASP A 1 84 ? -13.846 10.569 5.110 1.00 86.19 84 ASP A N 1
ATOM 677 C CA . ASP A 1 84 ? -12.836 11.604 5.348 1.00 86.19 84 ASP A CA 1
ATOM 678 C C . ASP A 1 84 ? -11.433 11.132 4.947 1.00 86.19 84 ASP A C 1
ATOM 680 O O . ASP A 1 84 ? -10.681 11.880 4.323 1.00 86.19 84 ASP A O 1
ATOM 684 N N . ASN A 1 85 ? -11.095 9.865 5.211 1.00 82.88 85 ASN A N 1
ATOM 685 C CA . ASN A 1 85 ? -9.829 9.291 4.751 1.00 82.88 85 ASN A CA 1
ATOM 686 C C . ASN A 1 85 ? -9.752 9.201 3.217 1.00 82.88 85 ASN A C 1
ATOM 688 O O . ASN A 1 85 ? -8.695 9.480 2.655 1.00 82.88 85 ASN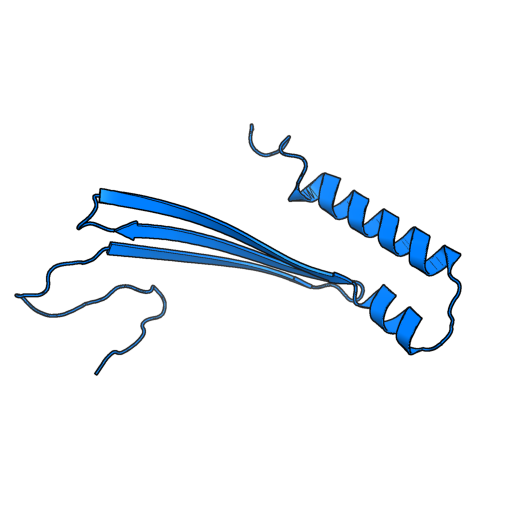 A O 1
ATOM 692 N N . LEU A 1 86 ? -10.847 8.844 2.531 1.00 83.75 86 LEU A N 1
ATOM 693 C CA . LEU A 1 86 ? -10.891 8.829 1.062 1.00 83.75 86 LEU A CA 1
ATOM 694 C C . LEU A 1 86 ? -10.723 10.227 0.462 1.00 83.75 86 LEU A C 1
ATOM 696 O O . LEU A 1 86 ? -10.014 10.374 -0.530 1.00 83.75 86 LEU A O 1
ATOM 700 N N . ARG A 1 87 ? -11.334 11.250 1.068 1.00 85.31 87 ARG A N 1
ATOM 701 C CA . ARG A 1 87 ? -11.131 12.647 0.659 1.00 85.31 87 ARG A CA 1
ATOM 702 C C . ARG A 1 87 ? -9.676 13.065 0.820 1.00 85.31 87 ARG A C 1
ATOM 704 O O . ARG A 1 87 ? -9.083 13.530 -0.138 1.00 85.31 87 ARG A O 1
ATOM 711 N N . LEU A 1 88 ? -9.066 12.780 1.971 1.00 79.69 88 LEU A N 1
ATOM 712 C CA . LEU A 1 88 ? -7.649 13.070 2.214 1.00 79.69 88 LEU A CA 1
ATOM 713 C C . LEU A 1 88 ? -6.743 12.376 1.181 1.00 79.69 88 LEU A C 1
ATOM 715 O O . LEU A 1 88 ? -5.809 12.986 0.664 1.00 79.69 88 LEU A O 1
ATOM 719 N N . MET A 1 89 ? -7.024 11.111 0.844 1.00 76.94 89 MET A N 1
ATOM 720 C CA . MET A 1 89 ? -6.306 10.408 -0.226 1.00 76.94 89 MET A CA 1
ATOM 721 C C . MET A 1 89 ? -6.448 11.103 -1.574 1.00 76.94 89 MET A C 1
ATOM 723 O O . MET A 1 89 ? -5.463 11.261 -2.294 1.00 76.94 89 MET A O 1
ATOM 727 N N . TRP A 1 90 ? -7.679 11.470 -1.919 1.00 81.62 90 TRP A N 1
ATOM 728 C CA . TRP A 1 90 ? -7.974 12.150 -3.163 1.00 81.62 90 TRP A CA 1
ATOM 729 C C . TRP A 1 90 ? -7.219 13.474 -3.234 1.00 81.62 90 T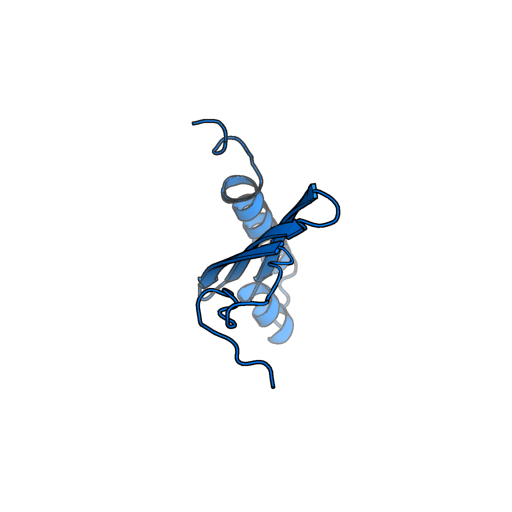RP A C 1
ATOM 731 O O . TRP A 1 90 ? -6.411 13.638 -4.135 1.00 81.62 90 TRP A O 1
ATOM 741 N N . ASP A 1 91 ? -7.380 14.335 -2.232 1.00 81.12 91 ASP A N 1
ATOM 742 C CA . ASP A 1 91 ? -6.871 15.708 -2.217 1.00 81.12 91 ASP A CA 1
ATOM 743 C C . ASP A 1 91 ? -5.337 15.807 -2.162 1.00 81.12 91 ASP A C 1
ATOM 745 O O . ASP A 1 91 ? -4.773 16.795 -2.628 1.00 81.12 91 ASP A O 1
ATOM 749 N N . HIS A 1 92 ? -4.651 14.814 -1.579 1.00 73.62 92 HIS A N 1
ATOM 750 C CA . HIS A 1 92 ? -3.199 14.879 -1.353 1.00 73.62 92 HIS A CA 1
ATOM 751 C C . HIS A 1 92 ? -2.363 13.863 -2.136 1.00 73.62 92 HIS A C 1
ATOM 753 O O . HIS A 1 92 ? -1.143 14.010 -2.181 1.00 73.62 92 HIS A O 1
ATOM 759 N N . PHE A 1 93 ? -2.966 12.809 -2.694 1.00 68.69 93 PHE A N 1
ATOM 760 C CA . PHE A 1 93 ? -2.206 11.725 -3.331 1.00 68.69 93 PHE A CA 1
ATOM 761 C C . PHE A 1 93 ? -2.685 11.362 -4.736 1.00 68.69 93 PHE A C 1
ATOM 763 O O . PHE A 1 93 ? -1.868 10.892 -5.523 1.00 68.69 93 PHE A O 1
ATOM 770 N N . LEU A 1 94 ? -3.976 11.526 -5.050 1.00 69.94 94 LEU A N 1
ATOM 771 C CA . LEU A 1 94 ? -4.548 11.094 -6.335 1.00 69.94 94 LEU A CA 1
ATOM 772 C C . LEU A 1 94 ? -4.956 12.260 -7.241 1.00 69.94 94 LEU A C 1
ATOM 774 O O . LEU A 1 94 ? -4.913 12.112 -8.463 1.00 69.94 94 LEU A O 1
ATOM 778 N N . SER A 1 95 ? -5.333 13.412 -6.677 1.00 66.81 95 SER A N 1
ATOM 779 C CA . SER A 1 95 ? -5.606 14.623 -7.441 1.00 66.81 95 SER A CA 1
ATOM 780 C C . SER A 1 95 ? -4.285 15.126 -8.026 1.00 66.81 95 SER A C 1
ATOM 782 O O . SER A 1 95 ? -3.424 15.711 -7.371 1.00 66.81 95 SER A O 1
ATOM 784 N N . CYS A 1 96 ? -4.085 14.840 -9.307 1.00 54.81 96 CYS A N 1
ATOM 785 C CA . CYS A 1 96 ? -2.868 15.169 -10.043 1.00 54.81 96 CYS A CA 1
ATOM 786 C C . CYS A 1 96 ? -2.739 16.674 -10.357 1.00 54.81 96 CYS A C 1
ATOM 788 O O . CYS A 1 96 ? -2.133 17.035 -11.359 1.00 54.81 96 CYS A O 1
ATOM 790 N N . GLU A 1 97 ? -3.281 17.565 -9.524 1.00 54.28 97 GLU A N 1
ATOM 791 C CA . GLU A 1 97 ? -3.073 19.013 -9.671 1.00 54.28 97 GLU A CA 1
ATOM 792 C C . GLU A 1 97 ? -1.651 19.427 -9.250 1.00 54.28 97 GLU A C 1
ATOM 794 O O . GLU A 1 97 ? -1.132 20.427 -9.733 1.00 54.28 97 GLU A O 1
ATOM 799 N N . GLN A 1 98 ? -0.965 18.621 -8.430 1.00 49.56 98 GLN A N 1
ATOM 800 C CA . GLN A 1 98 ? 0.413 18.886 -7.983 1.00 49.56 98 GLN A CA 1
ATOM 801 C C . GLN A 1 98 ? 1.512 18.356 -8.924 1.00 49.56 98 GLN A C 1
ATOM 803 O O . GLN A 1 98 ? 2.687 18.574 -8.653 1.00 49.56 98 GLN A O 1
ATOM 808 N N . LEU A 1 99 ? 1.170 17.663 -10.018 1.00 44.91 99 LEU A N 1
ATOM 809 C CA . LEU A 1 99 ? 2.152 17.122 -10.979 1.00 44.91 99 LEU A CA 1
ATOM 810 C C . LEU A 1 99 ? 2.444 18.071 -12.160 1.00 44.91 99 LEU A C 1
ATOM 812 O O . LEU A 1 99 ? 3.181 17.697 -13.070 1.00 44.91 99 LEU A O 1
ATOM 816 N N . LEU A 1 100 ? 1.865 19.279 -12.158 1.00 40.53 100 LEU A N 1
ATOM 817 C CA . LEU A 1 100 ? 1.997 20.290 -13.221 1.00 40.53 100 LEU A CA 1
ATOM 818 C C . LEU A 1 100 ? 2.652 21.610 -12.759 1.00 40.53 100 LEU A C 1
ATOM 820 O O . LEU A 1 100 ? 2.597 22.595 -13.495 1.00 40.53 100 LEU A O 1
ATOM 824 N N . THR A 1 101 ? 3.272 21.643 -11.574 1.00 37.06 101 THR A N 1
ATOM 825 C CA . THR A 1 101 ? 4.093 22.784 -11.107 1.00 37.06 101 THR A CA 1
ATOM 826 C C . THR A 1 101 ? 5.515 22.328 -10.842 1.00 37.06 101 THR A C 1
ATOM 828 O O . THR A 1 101 ? 6.439 23.108 -11.157 1.00 37.06 101 THR A O 1
#